Protein AF-A0A2Z5UC73-F1 (afdb_monomer_lite)

Foldseek 3Di:
DPPDVVVLLVLLVVLCVVPNPCSLVVLVVQLVVCVVVVVVVSNVSSVSSSVVNVVVVCCCVVPVPDPPPPPPDDD

Radius of gyration: 17.12 Å; chains: 1; bounding box: 40×28×56 Å

Structure (mmCIF, N/CA/C/O backbone):
data_AF-A0A2Z5UC73-F1
#
_entry.id   AF-A0A2Z5UC73-F1
#
loop_
_atom_site.group_PDB
_atom_site.id
_atom_site.type_symbol
_atom_site.label_atom_id
_atom_site.label_alt_id
_atom_site.label_comp_id
_atom_site.label_asym_id
_atom_site.label_entity_id
_atom_site.label_seq_id
_atom_site.pdbx_PDB_ins_code
_atom_site.Cartn_x
_atom_site.Cartn_y
_atom_site.Cartn_z
_atom_site.occupancy
_atom_site.B_iso_or_equiv
_atom_site.auth_seq_id
_atom_site.auth_comp_id
_atom_site.auth_asym_id
_atom_site.auth_atom_id
_atom_site.pdbx_PDB_model_num
ATOM 1 N N . MET A 1 1 ? 16.065 7.584 -6.522 1.00 44.88 1 MET A N 1
ATOM 2 C CA . MET A 1 1 ? 15.080 8.638 -6.220 1.00 44.88 1 MET A CA 1
ATOM 3 C C . MET A 1 1 ? 14.261 8.090 -5.075 1.00 44.88 1 MET A C 1
ATOM 5 O O . MET A 1 1 ? 13.586 7.091 -5.279 1.00 44.88 1 MET A O 1
ATOM 9 N N . GLU A 1 2 ? 14.458 8.617 -3.868 1.00 55.97 2 GLU A N 1
ATOM 10 C CA . GLU A 1 2 ? 13.683 8.194 -2.696 1.00 55.97 2 GLU A CA 1
ATOM 11 C C . GLU A 1 2 ? 12.214 8.592 -2.910 1.00 55.97 2 GLU A C 1
ATOM 13 O O . GLU A 1 2 ? 11.970 9.682 -3.440 1.00 55.97 2 GLU A O 1
ATOM 18 N N . PRO A 1 3 ? 11.235 7.738 -2.565 1.00 57.59 3 PRO A N 1
ATOM 19 C CA . PRO A 1 3 ? 9.831 8.107 -2.669 1.00 57.59 3 PRO A CA 1
ATOM 20 C C . PRO A 1 3 ? 9.560 9.294 -1.739 1.00 57.59 3 PRO A C 1
ATOM 22 O O . PRO A 1 3 ? 9.886 9.244 -0.552 1.00 57.59 3 PRO A O 1
ATOM 25 N N . ASN A 1 4 ? 8.983 10.369 -2.283 1.00 69.19 4 ASN A N 1
ATOM 26 C CA . ASN A 1 4 ? 8.573 11.516 -1.484 1.00 69.19 4 ASN A CA 1
ATOM 27 C C . ASN A 1 4 ? 7.571 11.030 -0.425 1.00 69.19 4 ASN A C 1
ATOM 29 O O . ASN A 1 4 ? 6.525 10.467 -0.751 1.00 69.19 4 ASN A O 1
ATOM 33 N N . LEU A 1 5 ? 7.926 11.184 0.850 1.00 59.75 5 LEU A N 1
ATOM 34 C CA . LEU A 1 5 ? 7.128 10.676 1.966 1.00 59.75 5 LEU A CA 1
ATOM 35 C C . LEU A 1 5 ? 5.739 11.322 2.012 1.00 59.75 5 LEU A C 1
ATOM 37 O O . LEU A 1 5 ? 4.797 10.659 2.440 1.00 59.75 5 LEU A O 1
ATOM 41 N N . GLU A 1 6 ? 5.609 12.568 1.548 1.00 68.75 6 GLU A N 1
ATOM 42 C CA . GLU A 1 6 ? 4.322 13.263 1.443 1.00 68.75 6 GLU A CA 1
ATOM 43 C C . GLU A 1 6 ? 3.382 12.531 0.473 1.00 68.75 6 GLU A C 1
ATOM 45 O O . GLU A 1 6 ? 2.265 12.192 0.858 1.00 68.75 6 GLU A O 1
ATOM 50 N N . ASP A 1 7 ? 3.873 12.122 -0.703 1.00 86.50 7 ASP A N 1
ATOM 51 C CA . ASP A 1 7 ? 3.072 11.375 -1.683 1.00 86.50 7 ASP A CA 1
ATOM 52 C C . ASP A 1 7 ? 2.649 9.992 -1.151 1.00 86.50 7 ASP A C 1
ATOM 54 O O . ASP A 1 7 ? 1.522 9.543 -1.369 1.00 86.50 7 ASP A O 1
ATOM 58 N N . VAL A 1 8 ? 3.532 9.298 -0.423 1.00 90.44 8 VAL A N 1
ATOM 59 C CA . VAL A 1 8 ? 3.228 7.973 0.153 1.00 90.44 8 VAL A CA 1
ATOM 60 C C . VAL A 1 8 ? 2.159 8.073 1.244 1.00 90.44 8 VAL A C 1
ATOM 62 O O . VAL A 1 8 ? 1.226 7.265 1.276 1.00 90.44 8 VAL A O 1
ATOM 65 N N . TRP A 1 9 ? 2.278 9.055 2.140 1.00 89.06 9 TRP A N 1
ATOM 66 C CA . TRP A 1 9 ? 1.312 9.268 3.218 1.00 89.06 9 TRP A CA 1
ATOM 67 C C . TRP A 1 9 ? -0.041 9.742 2.699 1.00 89.06 9 TRP A C 1
ATOM 69 O O . TRP A 1 9 ? -1.072 9.252 3.164 1.00 89.06 9 TRP A O 1
ATOM 79 N N . GLU A 1 10 ? -0.060 10.635 1.712 1.00 90.94 10 GLU A N 1
ATOM 80 C CA . GLU A 1 10 ? -1.299 11.069 1.070 1.00 90.94 10 GLU A CA 1
ATOM 81 C C . GLU A 1 10 ? -2.027 9.900 0.404 1.00 90.94 10 GLU A C 1
ATOM 83 O O . GLU A 1 10 ? -3.235 9.736 0.599 1.00 90.94 10 GLU A O 1
ATOM 88 N N . GLN A 1 11 ? -1.305 9.029 -0.312 1.00 93.12 11 GLN A N 1
ATOM 89 C CA . GLN A 1 11 ? -1.907 7.833 -0.905 1.00 93.12 11 GLN A CA 1
ATOM 90 C C . GLN A 1 11 ? -2.399 6.839 0.150 1.00 93.12 11 GLN A C 1
ATOM 92 O O . GLN A 1 11 ? -3.468 6.253 -0.032 1.00 93.12 11 GLN A O 1
ATOM 97 N N . ALA A 1 12 ? -1.679 6.668 1.262 1.00 92.50 12 ALA A N 1
ATOM 98 C CA . ALA A 1 12 ? -2.123 5.812 2.361 1.00 92.50 12 ALA A CA 1
ATOM 99 C C . ALA A 1 12 ? -3.420 6.348 2.990 1.00 92.50 12 ALA A C 1
ATOM 101 O O . ALA A 1 12 ? -4.399 5.615 3.114 1.00 92.50 12 ALA A O 1
ATOM 102 N N . LEU A 1 13 ? -3.486 7.645 3.299 1.00 91.50 13 LEU A N 1
ATOM 103 C CA . LEU A 1 13 ? -4.692 8.269 3.851 1.00 91.50 13 LEU A CA 1
ATOM 104 C C . LEU A 1 13 ? -5.867 8.232 2.867 1.00 91.50 13 LEU A C 1
ATOM 106 O O . LEU A 1 13 ? -7.003 7.978 3.271 1.00 91.50 13 LEU A O 1
ATOM 110 N N . ALA A 1 14 ? -5.619 8.464 1.578 1.00 92.69 14 ALA A N 1
ATOM 111 C CA . ALA A 1 14 ? -6.644 8.360 0.545 1.00 92.69 14 ALA A CA 1
ATOM 112 C C . ALA A 1 14 ? -7.175 6.924 0.409 1.00 92.69 14 ALA A C 1
ATOM 114 O O . ALA A 1 14 ? -8.384 6.727 0.257 1.00 92.69 14 ALA A O 1
ATOM 115 N N . ALA A 1 15 ? -6.295 5.921 0.489 1.00 92.19 15 ALA A N 1
ATOM 116 C CA . ALA A 1 15 ? -6.674 4.514 0.446 1.00 92.19 15 ALA A CA 1
ATOM 117 C C . ALA A 1 15 ? -7.485 4.103 1.684 1.00 92.19 15 ALA A C 1
ATOM 119 O O . ALA A 1 15 ? -8.539 3.493 1.517 1.00 92.19 15 ALA A O 1
ATOM 120 N N . GLU A 1 16 ? -7.066 4.499 2.889 1.00 91.81 16 GLU A N 1
ATOM 121 C CA . GLU A 1 16 ? -7.810 4.250 4.134 1.00 91.81 16 GLU A CA 1
ATOM 122 C C . GLU A 1 16 ? -9.201 4.893 4.083 1.00 91.81 16 GLU A C 1
ATOM 124 O O . GLU A 1 16 ? -10.203 4.238 4.348 1.00 91.81 16 GLU A O 1
ATOM 129 N N . ARG A 1 17 ? -9.306 6.156 3.647 1.00 91.75 17 ARG A N 1
ATOM 130 C CA . ARG A 1 17 ? -10.607 6.839 3.508 1.00 91.75 17 ARG A CA 1
ATOM 131 C C . ARG A 1 17 ? -11.545 6.150 2.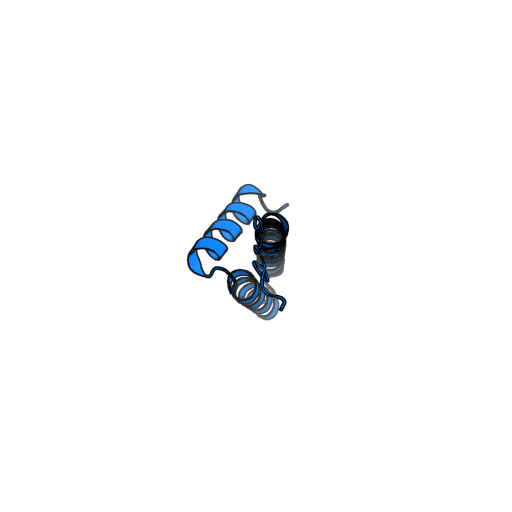521 1.00 91.75 17 ARG A C 1
ATOM 133 O O . ARG A 1 17 ? -12.759 6.231 2.677 1.00 91.75 17 ARG A O 1
ATOM 140 N N . ARG A 1 18 ? -10.996 5.528 1.476 1.00 94.56 18 ARG A N 1
ATOM 141 C CA . ARG A 1 18 ? -11.781 4.920 0.397 1.00 94.56 18 ARG A CA 1
ATOM 142 C C . ARG A 1 18 ? -12.158 3.468 0.671 1.00 94.56 18 ARG A C 1
ATOM 144 O O . ARG A 1 18 ? -13.236 3.047 0.261 1.00 94.56 18 ARG A O 1
ATOM 151 N N . TYR A 1 19 ? -11.264 2.704 1.289 1.00 93.00 19 TYR A N 1
ATOM 152 C CA . TYR A 1 19 ? -11.384 1.249 1.412 1.00 93.00 19 TYR A CA 1
ATOM 153 C C . TYR A 1 19 ? -11.356 0.749 2.862 1.00 93.00 19 TYR A C 1
ATOM 155 O O . TYR A 1 19 ? -11.632 -0.430 3.084 1.00 93.00 19 TYR A O 1
ATOM 163 N N . GLY A 1 20 ? -11.033 1.610 3.833 1.00 89.75 20 GLY A N 1
ATOM 164 C CA . GLY A 1 20 ? -10.908 1.257 5.248 1.00 89.75 20 GLY A CA 1
ATOM 165 C C . GLY A 1 20 ? -9.997 0.051 5.447 1.00 89.75 20 GLY A C 1
ATOM 166 O O . GLY A 1 20 ? -8.898 -0.021 4.907 1.00 89.75 20 GLY A O 1
ATOM 167 N N . ASP A 1 21 ? -10.511 -0.960 6.137 1.00 88.06 21 ASP A N 1
ATOM 168 C CA . ASP A 1 21 ? -9.789 -2.186 6.495 1.00 88.06 21 ASP A CA 1
ATOM 169 C C . ASP A 1 21 ? -9.265 -2.959 5.275 1.00 88.06 21 ASP A C 1
ATOM 171 O O . ASP A 1 21 ? -8.257 -3.657 5.361 1.00 88.06 21 ASP A O 1
ATOM 175 N N . GLN A 1 22 ? -9.903 -2.800 4.111 1.00 92.44 22 GLN A N 1
ATOM 176 C CA . GLN A 1 22 ? -9.466 -3.440 2.867 1.00 92.44 22 GLN A CA 1
ATOM 177 C C . GLN A 1 22 ? -8.347 -2.672 2.150 1.00 92.44 22 GLN A C 1
ATOM 179 O O . GLN A 1 22 ? -7.838 -3.146 1.131 1.00 92.44 22 GLN A O 1
ATOM 184 N N . ALA A 1 23 ? -7.959 -1.486 2.628 1.00 93.38 23 ALA A N 1
ATOM 185 C CA . ALA A 1 23 ? -6.980 -0.636 1.959 1.00 93.38 23 ALA A CA 1
ATOM 186 C C . ALA A 1 23 ? -5.643 -1.355 1.749 1.00 93.38 23 ALA A C 1
ATOM 188 O O . ALA A 1 23 ? -5.115 -1.323 0.637 1.00 93.38 23 ALA A O 1
ATOM 189 N N . VAL A 1 24 ? -5.135 -2.059 2.768 1.00 92.94 24 VAL A N 1
ATOM 190 C CA . VAL A 1 24 ? -3.870 -2.810 2.676 1.00 92.94 24 VAL A CA 1
ATOM 191 C C . VAL A 1 24 ? -3.940 -3.831 1.540 1.00 92.94 24 VAL A C 1
ATOM 193 O O . VAL A 1 24 ? -3.108 -3.793 0.639 1.00 92.94 24 VAL A O 1
ATOM 196 N N . GLU A 1 25 ? -4.980 -4.670 1.515 1.00 92.94 25 GLU A N 1
ATOM 197 C CA . GLU A 1 25 ? -5.169 -5.696 0.482 1.00 92.94 25 GLU A CA 1
ATOM 198 C C . GLU A 1 25 ? -5.216 -5.084 -0.928 1.00 92.94 25 GLU A C 1
ATOM 200 O O . GLU A 1 25 ? -4.517 -5.538 -1.838 1.00 92.94 25 GLU A O 1
ATOM 205 N N . LYS A 1 26 ? -5.992 -4.006 -1.118 1.00 94.38 26 LYS A N 1
ATOM 206 C CA . LYS A 1 26 ? -6.117 -3.331 -2.422 1.00 94.38 26 LYS A CA 1
ATOM 207 C C . LYS A 1 26 ? -4.796 -2.730 -2.901 1.00 94.38 26 LYS A C 1
ATOM 209 O O . LYS A 1 26 ? -4.506 -2.781 -4.098 1.00 94.38 26 LYS A O 1
ATOM 214 N N . ILE A 1 27 ? -3.995 -2.172 -1.996 1.00 95.44 27 ILE A N 1
ATOM 215 C CA . ILE A 1 27 ? -2.678 -1.631 -2.339 1.00 95.44 27 ILE A CA 1
ATOM 216 C C . ILE A 1 27 ? -1.673 -2.753 -2.622 1.00 95.44 27 ILE A C 1
ATOM 218 O O . ILE A 1 27 ? -0.914 -2.657 -3.588 1.00 95.44 27 ILE A O 1
ATOM 222 N N . THR A 1 28 ? -1.710 -3.855 -1.871 1.00 93.81 28 THR A N 1
ATOM 223 C CA . THR A 1 28 ? -0.875 -5.032 -2.142 1.00 93.81 28 THR A CA 1
ATOM 224 C C . THR A 1 28 ? -1.160 -5.624 -3.525 1.00 93.81 28 THR A C 1
ATOM 226 O O . THR A 1 28 ? -0.221 -5.983 -4.236 1.00 93.81 28 THR A O 1
ATOM 229 N N . VAL A 1 29 ? -2.423 -5.668 -3.966 1.00 96.25 29 VAL A N 1
ATOM 230 C CA . VAL A 1 29 ? -2.765 -6.104 -5.333 1.00 96.25 29 VAL A CA 1
ATOM 231 C C . VAL A 1 29 ? -2.118 -5.198 -6.386 1.00 96.25 29 VAL A C 1
ATOM 233 O O . VAL A 1 29 ? -1.488 -5.709 -7.311 1.00 96.25 29 VAL A O 1
ATOM 236 N N . ARG A 1 30 ? -2.180 -3.870 -6.219 1.00 93.50 30 ARG A N 1
ATOM 237 C CA . ARG A 1 30 ? -1.520 -2.913 -7.132 1.00 93.50 30 ARG A CA 1
ATOM 238 C C . ARG A 1 30 ? -0.006 -3.085 -7.172 1.00 93.50 30 ARG A C 1
ATOM 240 O O . ARG A 1 30 ? 0.589 -3.057 -8.245 1.00 93.50 30 ARG A O 1
ATOM 247 N N . MET A 1 31 ? 0.619 -3.318 -6.019 1.00 95.06 31 MET A N 1
ATOM 248 C CA . MET A 1 31 ? 2.045 -3.640 -5.951 1.00 95.06 31 MET A CA 1
ATOM 249 C C . MET A 1 31 ? 2.369 -4.889 -6.786 1.00 95.06 31 MET A C 1
ATOM 251 O O . MET A 1 31 ? 3.324 -4.885 -7.562 1.00 95.06 31 MET A O 1
ATOM 255 N N . ILE A 1 32 ? 1.562 -5.949 -6.669 1.00 95.38 32 ILE A N 1
ATOM 256 C CA . ILE A 1 32 ? 1.737 -7.189 -7.441 1.00 95.38 32 ILE A CA 1
ATOM 257 C C . ILE A 1 32 ? 1.542 -6.943 -8.946 1.00 95.38 32 ILE A C 1
ATOM 259 O O . ILE A 1 32 ? 2.269 -7.516 -9.757 1.00 95.38 32 ILE A O 1
ATOM 263 N N . GLU A 1 33 ? 0.594 -6.093 -9.340 1.00 96.75 33 GLU A N 1
ATOM 264 C CA . GLU A 1 33 ? 0.400 -5.693 -10.740 1.00 96.75 33 GLU A CA 1
ATOM 265 C C . GLU A 1 33 ? 1.631 -4.969 -11.302 1.00 96.75 33 GLU A C 1
ATOM 267 O O . GLU A 1 33 ? 2.111 -5.340 -12.374 1.00 96.75 33 GLU A O 1
ATOM 272 N N . CYS A 1 34 ? 2.216 -4.028 -10.553 1.00 94.81 34 CYS A N 1
ATOM 273 C CA . CYS A 1 34 ? 3.479 -3.385 -10.927 1.00 94.81 34 CYS A CA 1
ATOM 274 C C . CYS A 1 34 ? 4.609 -4.411 -11.110 1.00 94.81 34 CYS A C 1
ATOM 276 O O . CYS A 1 34 ? 5.321 -4.375 -12.115 1.00 94.81 34 CYS A O 1
ATOM 278 N N . LEU A 1 35 ? 4.736 -5.386 -10.200 1.00 94.81 35 LEU A N 1
ATOM 279 C CA . LEU A 1 35 ? 5.740 -6.452 -10.315 1.00 94.81 35 LEU A CA 1
ATOM 280 C C . LEU A 1 35 ? 5.542 -7.310 -11.572 1.00 94.81 35 LEU A C 1
ATOM 282 O O . LEU A 1 35 ? 6.517 -7.619 -12.259 1.00 94.81 35 LEU A O 1
ATOM 286 N N . LYS A 1 36 ? 4.295 -7.658 -11.916 1.00 97.19 36 LYS A N 1
ATOM 287 C CA . LYS A 1 36 ? 3.975 -8.392 -13.156 1.00 97.19 36 LYS A CA 1
ATOM 288 C C . LYS A 1 36 ? 4.378 -7.611 -14.408 1.00 97.19 36 LYS A C 1
ATOM 290 O O . LYS A 1 36 ? 4.809 -8.214 -15.388 1.00 97.19 36 LYS A O 1
ATOM 295 N N . LEU A 1 37 ? 4.277 -6.284 -14.358 1.00 97.00 37 LEU A N 1
ATOM 296 C CA . LEU A 1 37 ? 4.679 -5.375 -15.433 1.00 97.00 37 LEU A CA 1
ATOM 297 C C . LEU A 1 37 ? 6.172 -5.004 -15.399 1.00 97.00 37 LEU A C 1
ATOM 299 O O . LEU A 1 37 ? 6.627 -4.264 -16.267 1.00 97.00 37 LEU A O 1
ATOM 303 N N . ARG A 1 38 ? 6.945 -5.534 -14.437 1.00 96.38 38 ARG A N 1
ATOM 304 C CA . ARG A 1 38 ? 8.354 -5.177 -14.174 1.00 96.38 38 ARG A CA 1
ATOM 305 C C . ARG A 1 38 ? 8.567 -3.693 -13.846 1.00 96.38 38 ARG A C 1
ATOM 307 O O . ARG A 1 38 ? 9.676 -3.182 -13.985 1.00 96.38 38 ARG A O 1
ATOM 314 N N . ASP A 1 39 ? 7.528 -3.013 -13.372 1.00 95.56 39 ASP A N 1
ATOM 315 C CA . ASP A 1 39 ? 7.620 -1.661 -12.831 1.00 95.56 39 ASP A CA 1
ATOM 316 C C . ASP A 1 39 ? 8.053 -1.722 -11.361 1.00 95.56 39 ASP A C 1
ATOM 318 O O . ASP A 1 39 ? 7.247 -1.721 -10.428 1.00 95.56 39 ASP A O 1
ATOM 322 N N . TYR A 1 40 ? 9.363 -1.824 -11.148 1.00 92.06 40 TYR A N 1
ATOM 323 C CA . TYR A 1 40 ? 9.930 -1.944 -9.805 1.00 92.06 40 TYR A CA 1
ATOM 324 C C . TYR A 1 40 ? 9.822 -0.649 -8.992 1.00 92.06 40 TYR A C 1
ATOM 326 O O . TYR A 1 40 ? 9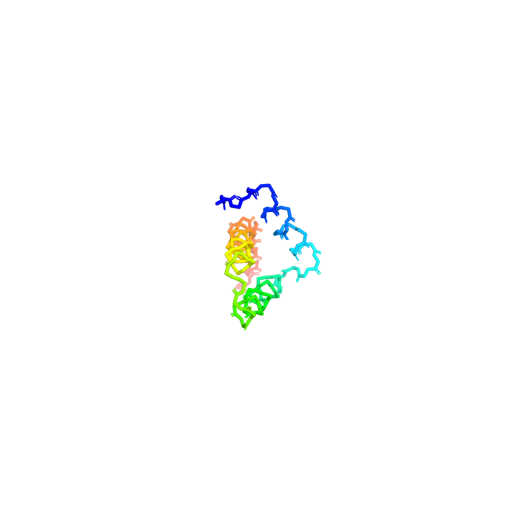.750 -0.712 -7.766 1.00 92.06 40 TYR A O 1
ATOM 334 N N . LEU A 1 41 ? 9.781 0.512 -9.655 1.00 91.00 41 LEU A N 1
ATOM 335 C CA . LEU A 1 41 ? 9.603 1.798 -8.980 1.00 91.00 41 LEU A CA 1
ATOM 336 C C . LEU A 1 41 ? 8.175 1.925 -8.445 1.00 91.00 41 LEU A C 1
ATOM 338 O O . LEU A 1 41 ? 7.997 2.222 -7.264 1.00 91.00 41 LEU A O 1
ATOM 342 N N . GLY A 1 42 ? 7.169 1.613 -9.267 1.00 91.06 42 GLY A N 1
ATOM 343 C CA . GLY A 1 42 ? 5.775 1.563 -8.830 1.00 91.06 42 GLY A CA 1
ATOM 344 C C . GLY A 1 42 ? 5.545 0.514 -7.742 1.00 91.06 42 GLY A C 1
ATOM 345 O O . GLY A 1 42 ? 4.874 0.790 -6.749 1.00 91.06 42 GLY A O 1
ATOM 346 N N . ALA A 1 43 ? 6.164 -0.665 -7.858 1.00 93.25 43 ALA A N 1
ATOM 347 C CA . ALA A 1 43 ? 6.089 -1.686 -6.813 1.00 93.25 43 ALA A CA 1
ATOM 348 C C . ALA A 1 43 ? 6.701 -1.205 -5.484 1.00 93.25 43 ALA A C 1
ATOM 350 O O . ALA A 1 43 ? 6.104 -1.401 -4.426 1.00 93.25 43 ALA A O 1
ATOM 351 N N . GLY A 1 44 ? 7.857 -0.534 -5.529 1.00 93.50 44 GLY A N 1
ATOM 352 C CA . GLY A 1 44 ? 8.483 0.064 -4.347 1.00 93.50 44 GLY A CA 1
ATOM 353 C C . GLY A 1 44 ? 7.600 1.131 -3.698 1.00 93.50 44 GLY A C 1
ATOM 354 O O . GLY A 1 44 ? 7.423 1.129 -2.480 1.00 93.50 44 GLY A O 1
ATOM 355 N N . PHE A 1 45 ? 6.977 1.985 -4.510 1.00 93.25 45 PHE A N 1
ATOM 356 C CA . PHE A 1 45 ? 6.033 2.993 -4.037 1.00 93.25 45 PHE A CA 1
ATOM 357 C C . PHE A 1 45 ? 4.820 2.365 -3.334 1.00 93.25 45 PHE A C 1
ATOM 359 O O . PHE A 1 45 ? 4.536 2.692 -2.182 1.00 93.25 45 PHE A O 1
ATOM 366 N N . TRP A 1 46 ? 4.131 1.414 -3.974 1.00 94.19 46 TRP A N 1
ATOM 367 C CA . TRP A 1 46 ? 2.950 0.774 -3.380 1.00 94.19 46 TRP A CA 1
ATOM 368 C C . TRP A 1 46 ? 3.284 -0.084 -2.154 1.00 94.19 46 TRP A C 1
ATOM 370 O O . TRP A 1 46 ? 2.473 -0.159 -1.234 1.00 94.19 46 TRP A O 1
ATOM 380 N N . SER A 1 47 ? 4.486 -0.664 -2.090 1.00 94.75 47 SER A N 1
ATOM 381 C CA . SER A 1 47 ? 4.996 -1.320 -0.878 1.00 94.75 47 SER A CA 1
ATOM 382 C C . SER A 1 47 ? 5.118 -0.333 0.291 1.00 94.75 47 SER A C 1
ATOM 384 O O . SER A 1 47 ? 4.636 -0.603 1.392 1.00 94.75 47 SER A O 1
ATOM 386 N N . ALA A 1 48 ? 5.677 0.860 0.048 1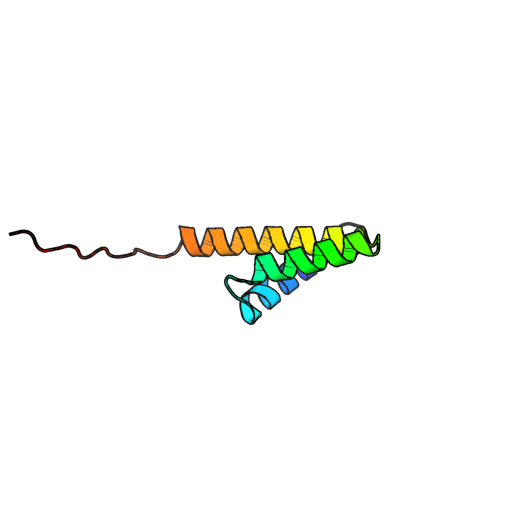.00 94.12 48 ALA A N 1
ATOM 387 C CA . ALA A 1 48 ? 5.765 1.906 1.066 1.00 94.12 48 ALA A CA 1
ATOM 388 C C . ALA A 1 48 ? 4.375 2.375 1.537 1.00 94.12 48 ALA A C 1
ATOM 390 O O . ALA A 1 48 ? 4.163 2.539 2.739 1.00 94.12 48 ALA A O 1
ATOM 391 N N . VAL A 1 49 ? 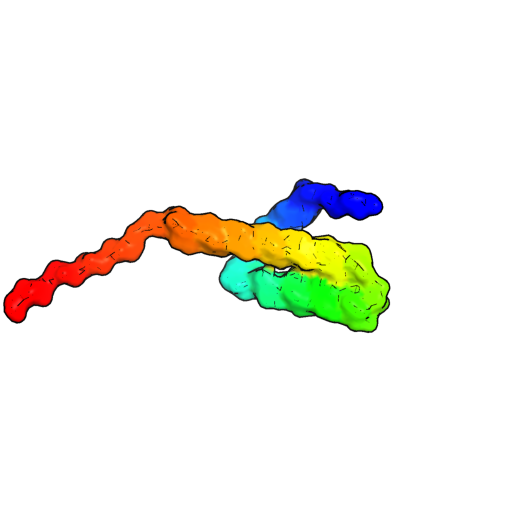3.410 2.521 0.620 1.00 94.19 49 VAL A N 1
ATOM 392 C CA . VAL A 1 49 ? 2.015 2.869 0.954 1.00 94.19 49 VAL A CA 1
ATOM 393 C C . VAL A 1 49 ? 1.357 1.780 1.812 1.00 94.19 49 VAL A C 1
ATOM 395 O O . VAL A 1 49 ? 0.714 2.099 2.812 1.00 94.19 49 VAL A O 1
ATOM 398 N N . ALA A 1 50 ? 1.537 0.499 1.471 1.00 93.50 50 ALA A N 1
ATOM 399 C CA . ALA A 1 50 ? 0.987 -0.619 2.244 1.00 93.50 50 ALA A CA 1
ATOM 400 C C . ALA A 1 50 ? 1.542 -0.666 3.677 1.00 93.50 50 ALA A C 1
ATOM 402 O O . ALA A 1 50 ? 0.780 -0.874 4.620 1.00 93.50 50 ALA A O 1
ATOM 403 N N . ASN A 1 51 ? 2.840 -0.398 3.853 1.00 92.31 51 ASN A N 1
ATOM 404 C CA . ASN A 1 51 ? 3.448 -0.312 5.182 1.00 92.31 51 ASN A CA 1
ATOM 405 C C . ASN A 1 51 ? 2.825 0.814 6.022 1.00 92.31 51 ASN A C 1
ATOM 407 O O . ASN A 1 51 ? 2.497 0.595 7.185 1.00 92.31 51 ASN A O 1
ATOM 411 N N . ARG A 1 52 ? 2.577 1.995 5.434 1.00 92.75 52 ARG A N 1
ATOM 412 C CA . ARG A 1 52 ? 1.919 3.105 6.149 1.00 92.75 52 ARG A CA 1
ATOM 413 C C . ARG A 1 52 ? 0.475 2.813 6.525 1.00 92.75 52 ARG A C 1
ATOM 415 O O . ARG A 1 52 ? 0.039 3.213 7.599 1.00 92.75 52 ARG A O 1
ATOM 422 N N . LEU A 1 53 ? -0.260 2.094 5.684 1.00 91.94 53 LEU A N 1
ATOM 423 C CA . LEU A 1 53 ? -1.593 1.609 6.040 1.00 91.94 53 LEU A CA 1
ATOM 424 C C . LEU A 1 53 ? -1.545 0.629 7.220 1.00 91.94 53 LEU A C 1
ATOM 426 O O . LEU A 1 53 ? -2.368 0.733 8.125 1.00 91.94 53 LEU A O 1
ATOM 430 N N . GLY A 1 54 ? -0.548 -0.261 7.254 1.00 88.56 54 GLY A N 1
ATOM 431 C CA . GLY A 1 54 ? -0.297 -1.137 8.400 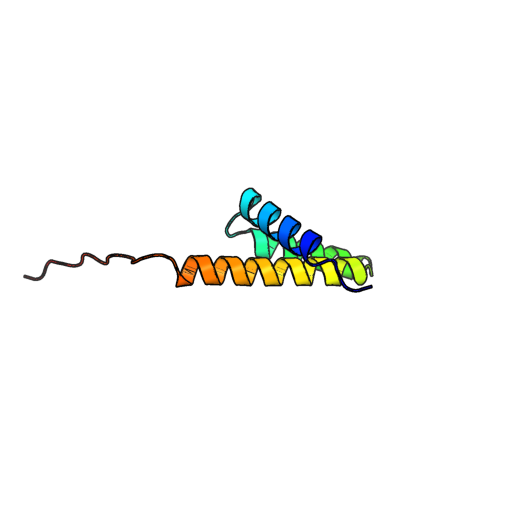1.00 88.56 54 GLY A CA 1
ATOM 432 C C . GLY A 1 54 ? -0.033 -0.355 9.691 1.00 88.56 54 GLY A C 1
ATOM 433 O O . GLY A 1 54 ? -0.649 -0.649 10.715 1.00 88.56 54 GLY A O 1
ATOM 434 N N . ASP A 1 55 ? 0.805 0.686 9.628 1.00 87.62 55 ASP A N 1
ATOM 435 C CA . ASP A 1 55 ? 1.056 1.593 10.758 1.00 87.62 55 ASP A CA 1
ATOM 436 C C . ASP A 1 55 ? -0.246 2.272 11.233 1.00 87.62 55 ASP A C 1
ATOM 438 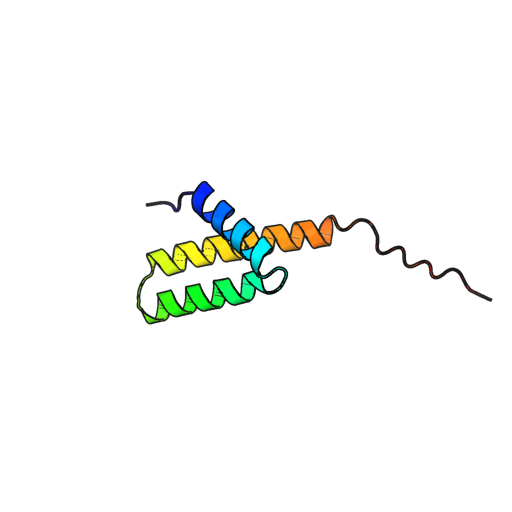O O . ASP A 1 55 ? -0.532 2.308 12.432 1.00 87.62 55 ASP A O 1
ATOM 442 N N . LEU A 1 56 ? -1.071 2.778 10.305 1.00 86.00 56 LEU A N 1
ATOM 443 C CA . LEU A 1 56 ? -2.359 3.415 10.616 1.00 86.00 56 LEU A CA 1
ATOM 444 C C . LEU A 1 56 ? -3.341 2.445 11.279 1.00 86.00 56 LEU A C 1
ATOM 446 O O . LEU A 1 56 ? -3.979 2.799 12.271 1.00 86.00 56 LEU A O 1
ATOM 450 N N . HIS A 1 57 ? -3.452 1.217 10.767 1.00 84.31 57 HIS A N 1
ATOM 451 C CA . HIS A 1 57 ? -4.295 0.178 11.363 1.00 84.31 57 HIS A CA 1
ATOM 452 C C . HIS A 1 57 ? -3.797 -0.219 12.748 1.00 84.31 57 HIS A C 1
ATOM 454 O O . HIS A 1 57 ? -4.607 -0.359 13.662 1.00 84.31 57 HIS A O 1
ATOM 460 N N . ALA A 1 58 ? -2.483 -0.340 12.938 1.00 82.62 58 ALA A N 1
ATOM 461 C CA . ALA A 1 58 ? -1.896 -0.624 14.241 1.00 82.62 58 ALA A CA 1
ATOM 462 C C . ALA A 1 58 ? -2.188 0.499 15.246 1.00 82.62 58 ALA A C 1
ATOM 464 O O . ALA A 1 58 ? -2.576 0.211 16.375 1.00 82.62 58 ALA A O 1
ATOM 465 N N . ILE A 1 59 ? -2.083 1.770 14.842 1.00 81.25 59 ILE A N 1
ATOM 466 C CA . ILE A 1 59 ? -2.477 2.914 15.678 1.00 81.25 59 ILE A CA 1
ATOM 467 C C . ILE A 1 59 ? -3.966 2.835 16.009 1.00 81.25 59 ILE A C 1
ATOM 469 O O . ILE A 1 59 ? -4.334 2.948 17.172 1.00 81.25 59 ILE A O 1
ATOM 473 N N . ARG A 1 60 ? -4.831 2.599 15.020 1.00 76.81 60 ARG A N 1
ATOM 474 C CA . ARG A 1 60 ? -6.282 2.522 15.229 1.00 76.81 60 ARG A CA 1
ATOM 475 C C . ARG A 1 60 ? -6.664 1.409 16.202 1.00 76.81 60 ARG A C 1
ATOM 477 O O . ARG A 1 60 ? -7.531 1.617 17.040 1.00 76.81 60 ARG A O 1
ATOM 484 N N . THR A 1 61 ? -6.006 0.257 16.115 1.00 75.81 61 THR A N 1
ATOM 485 C CA . THR A 1 61 ? -6.237 -0.881 17.011 1.00 75.81 61 THR A CA 1
ATOM 486 C C . THR A 1 61 ? -5.647 -0.639 18.403 1.00 75.81 61 THR A C 1
ATOM 488 O O . THR A 1 61 ? -6.324 -0.886 19.396 1.00 75.81 61 THR A O 1
ATOM 491 N N . ASN A 1 62 ? -4.424 -0.108 18.500 1.00 73.38 62 ASN A N 1
ATOM 492 C CA . ASN A 1 62 ? -3.732 0.115 19.778 1.00 73.38 62 ASN A CA 1
ATOM 493 C C . ASN A 1 62 ? -4.261 1.329 20.555 1.00 73.38 62 ASN A C 1
ATOM 495 O O . ASN A 1 62 ? -4.180 1.354 21.779 1.00 73.38 62 ASN A O 1
ATOM 499 N N . PHE A 1 63 ? -4.794 2.331 19.857 1.00 60.53 63 PHE A N 1
ATOM 500 C CA . PHE A 1 63 ? -5.418 3.518 20.442 1.00 60.53 63 PHE A CA 1
ATOM 501 C C . PHE A 1 63 ? -6.945 3.478 20.362 1.00 60.53 63 PHE A C 1
ATOM 503 O O . PHE A 1 63 ? -7.582 4.487 20.661 1.00 60.53 63 PHE A O 1
ATOM 510 N N . CYS A 1 64 ? -7.550 2.339 20.003 1.00 47.50 64 CYS A N 1
ATOM 511 C CA . CYS A 1 64 ? -8.976 2.135 20.225 1.00 47.50 64 CYS A CA 1
ATOM 512 C C . CYS A 1 64 ? -9.207 2.198 21.744 1.00 47.50 64 CYS A C 1
ATOM 514 O O . CYS A 1 64 ? -8.722 1.322 22.468 1.00 47.50 64 CYS A O 1
ATOM 516 N N . PRO A 1 65 ? -9.882 3.234 22.270 1.00 48.28 65 PRO A N 1
ATOM 517 C CA . PRO A 1 65 ? -10.135 3.302 23.688 1.00 48.28 65 PRO A CA 1
ATOM 518 C C . PRO A 1 65 ? -11.188 2.239 23.994 1.00 48.28 65 PRO A C 1
ATOM 520 O O . PRO A 1 65 ? -12.349 2.402 23.649 1.00 48.28 65 PRO A O 1
ATOM 523 N N . ILE A 1 66 ? -10.758 1.175 24.670 1.00 50.56 66 ILE A N 1
ATOM 524 C CA . ILE A 1 66 ? -11.592 0.358 25.550 1.00 50.56 66 ILE A CA 1
ATOM 525 C C . ILE A 1 66 ? -12.816 -0.248 24.831 1.00 50.56 66 ILE A C 1
ATOM 527 O O . ILE A 1 66 ? -13.910 0.315 24.826 1.00 50.56 66 ILE A O 1
ATOM 531 N N . PHE A 1 67 ? -12.697 -1.495 24.362 1.00 45.72 67 PHE A N 1
ATOM 532 C CA . PHE A 1 67 ? -13.840 -2.395 24.525 1.00 45.72 67 PHE A CA 1
ATOM 533 C C . PHE A 1 67 ? -14.094 -2.481 26.036 1.00 45.72 67 PHE A C 1
ATOM 535 O O . PHE A 1 67 ? -13.421 -3.226 26.748 1.00 45.72 67 PHE A O 1
ATOM 542 N N . PHE A 1 68 ? -15.025 -1.672 26.546 1.00 44.88 68 PHE A N 1
ATOM 543 C CA . PHE A 1 68 ? -15.661 -1.940 27.826 1.00 44.88 68 PHE A CA 1
ATOM 544 C C . PHE A 1 68 ? -16.398 -3.265 27.638 1.00 44.88 68 PHE A C 1
ATOM 546 O O . PHE A 1 68 ? -17.538 -3.297 27.180 1.00 44.88 68 PHE A O 1
ATOM 553 N N . SER A 1 69 ? -15.727 -4.372 27.954 1.00 48.84 69 SER A N 1
ATOM 554 C CA . SER A 1 69 ? -16.422 -5.606 28.301 1.00 48.84 69 SER A CA 1
ATOM 555 C C . SER A 1 69 ? -17.104 -5.325 29.628 1.00 48.84 69 SER A C 1
ATOM 557 O O . SER A 1 69 ? -16.534 -5.505 30.700 1.00 48.84 69 SER A O 1
ATOM 559 N N . ASN A 1 70 ? -18.304 -4.767 29.540 1.00 47.81 70 ASN A N 1
ATOM 560 C CA . ASN A 1 70 ? -19.196 -4.620 30.667 1.00 47.81 70 ASN A CA 1
ATOM 561 C C . ASN A 1 70 ? -19.848 -5.987 30.925 1.00 47.81 70 ASN A C 1
ATOM 563 O O . ASN A 1 70 ? -21.053 -6.133 30.772 1.00 47.81 70 ASN A O 1
ATOM 567 N N . ASP A 1 71 ? -19.048 -6.992 31.294 1.00 46.38 71 ASP A N 1
ATOM 568 C CA . ASP A 1 71 ? -19.556 -8.239 31.874 1.00 46.38 71 ASP A CA 1
ATOM 569 C C . ASP A 1 71 ? -19.602 -8.084 33.397 1.00 46.38 71 ASP A C 1
ATOM 571 O O . ASP A 1 71 ? -18.895 -8.723 34.174 1.00 46.38 71 ASP A O 1
ATOM 575 N N . HIS A 1 72 ? -20.471 -7.172 33.831 1.00 51.06 72 HIS A N 1
ATOM 576 C CA . HIS A 1 72 ? -21.083 -7.267 35.144 1.00 51.06 72 HIS A CA 1
ATOM 577 C C . HIS A 1 72 ? -22.376 -8.064 35.000 1.00 51.06 72 HIS A C 1
ATOM 579 O O . HIS A 1 72 ? -23.418 -7.497 34.684 1.00 51.06 72 HIS A O 1
ATOM 585 N N . SER A 1 73 ? -22.306 -9.369 35.263 1.00 46.47 73 SER A N 1
ATOM 586 C CA . SER A 1 73 ? -23.334 -10.113 36.005 1.00 46.47 73 SER A CA 1
ATOM 587 C C . SER A 1 73 ? -22.856 -11.543 36.255 1.00 46.47 73 SER A C 1
ATOM 589 O O . SER A 1 73 ? -23.145 -12.457 35.492 1.00 46.47 73 SER A O 1
ATOM 591 N N . ALA A 1 74 ? -22.139 -11.723 37.365 1.00 41.12 74 ALA A N 1
ATOM 592 C CA . ALA A 1 74 ? -22.448 -12.850 38.238 1.00 41.12 74 ALA A CA 1
ATOM 593 C C . ALA A 1 74 ? -23.791 -12.521 38.911 1.00 41.12 74 ALA A C 1
ATOM 595 O O . ALA A 1 74 ? -24.001 -11.372 39.321 1.00 41.12 74 ALA A O 1
ATOM 596 N N . PRO A 1 75 ? -24.720 -13.477 38.946 1.00 56.91 75 PRO A N 1
ATOM 597 C CA . PRO A 1 75 ? -24.808 -14.311 40.146 1.00 56.91 75 PRO A CA 1
ATOM 598 C C . PRO A 1 75 ? -24.668 -15.815 39.888 1.00 56.91 75 PRO A C 1
ATOM 600 O O . PRO A 1 75 ? -25.134 -16.299 38.834 1.00 56.91 75 PRO A O 1
#

pLDDT: mean 81.42, std 18.0, range [41.12, 97.19]

Secondary structure (DSSP, 8-state):
-PPPHHHHHHHHHHHHHHHGGGHHHHHHHHHHHHHHTT-HHHHHHHHHHHHHHHHHHHHHHHT------------

Sequence (75 aa):
MEPNLEDVWEQALAAERRYGDQAVEKITVRMIECLKLRDYLGAGFWSAVANRLGDLHAIRTNFCPIFFSNDHSAP